Protein AF-A0A940TS36-F1 (afdb_monomer_lite)

Foldseek 3Di:
DDDDDDDDDDDDDDDDDDPQDPQRVVQVVLVVVVHGDGDADPPPRWHKDFDADDDPPDPDDDGWIWTFDDDPPDPDTDIWTEDPADPPDPVRVCVQDPPVFDWDFDADPDDDPDPCRGVGIYGDD

Structure (mmCIF, N/CA/C/O backbone):
data_AF-A0A940TS36-F1
#
_entry.id   AF-A0A940TS36-F1
#
loop_
_atom_site.group_PDB
_atom_site.id
_atom_site.type_symbol
_atom_site.label_atom_id
_atom_site.label_alt_id
_atom_site.label_comp_id
_atom_site.label_asym_id
_atom_site.label_entity_id
_atom_site.label_seq_id
_atom_site.pdbx_PDB_ins_code
_atom_site.Cartn_x
_atom_site.Cartn_y
_atom_site.Cartn_z
_atom_site.occupancy
_atom_site.B_iso_or_equiv
_atom_site.auth_seq_id
_atom_site.auth_comp_id
_atom_site.auth_asym_id
_atom_site.auth_atom_id
_atom_site.pdbx_PDB_model_num
ATOM 1 N N . MET A 1 1 ? 34.839 7.431 -32.831 1.00 42.38 1 MET A N 1
ATOM 2 C CA . MET A 1 1 ? 34.877 5.954 -32.788 1.00 42.38 1 MET A CA 1
ATOM 3 C C . MET A 1 1 ? 34.441 5.518 -31.399 1.00 42.38 1 MET A C 1
ATOM 5 O O . MET A 1 1 ? 35.120 5.856 -30.436 1.00 42.38 1 MET A O 1
ATOM 9 N N . ALA A 1 2 ? 33.269 4.895 -31.273 1.00 47.00 2 ALA A N 1
ATOM 10 C CA . ALA A 1 2 ? 32.796 4.369 -29.995 1.00 47.00 2 ALA A CA 1
ATOM 11 C C . ALA A 1 2 ? 33.602 3.104 -29.670 1.00 47.00 2 ALA A C 1
ATOM 13 O O . ALA A 1 2 ? 33.705 2.218 -30.511 1.00 47.00 2 ALA A O 1
ATOM 14 N N . LYS A 1 3 ? 34.231 3.049 -28.493 1.00 51.06 3 LYS A N 1
ATOM 15 C CA . LYS A 1 3 ? 34.934 1.845 -28.036 1.00 51.06 3 LYS A CA 1
ATOM 16 C C . LYS A 1 3 ? 33.902 0.730 -27.848 1.00 51.06 3 LYS A C 1
ATOM 18 O O . LYS A 1 3 ? 32.977 0.892 -27.057 1.00 51.06 3 LYS A O 1
ATOM 23 N N . GLU A 1 4 ? 34.055 -0.372 -28.576 1.00 60.34 4 GLU A N 1
ATOM 24 C CA . GLU A 1 4 ? 33.269 -1.585 -28.358 1.00 60.34 4 GLU A CA 1
ATOM 25 C C . GLU A 1 4 ? 33.771 -2.277 -27.089 1.00 60.34 4 GLU A C 1
ATOM 27 O O . GLU A 1 4 ? 34.924 -2.700 -27.002 1.00 60.34 4 GLU A O 1
ATOM 32 N N . TYR A 1 5 ? 32.914 -2.360 -26.074 1.00 73.00 5 TYR A N 1
ATOM 33 C CA . TYR A 1 5 ? 33.203 -3.081 -24.837 1.00 73.00 5 TYR A CA 1
ATOM 34 C C . TYR A 1 5 ? 32.472 -4.423 -24.840 1.00 73.00 5 TYR A C 1
ATOM 36 O O . TYR A 1 5 ? 31.319 -4.513 -25.259 1.00 73.00 5 TYR A O 1
ATOM 44 N N . ARG A 1 6 ? 33.123 -5.462 -24.308 1.00 68.19 6 ARG A N 1
ATOM 45 C CA . ARG A 1 6 ? 32.521 -6.782 -24.095 1.00 68.19 6 ARG A CA 1
ATOM 46 C C . ARG A 1 6 ? 31.723 -6.773 -22.792 1.00 68.19 6 ARG A C 1
ATOM 48 O O . ARG A 1 6 ? 32.303 -6.656 -21.716 1.00 68.19 6 ARG A O 1
ATOM 55 N N . THR A 1 7 ? 30.405 -6.911 -22.878 1.00 66.69 7 THR A N 1
ATOM 56 C CA . THR A 1 7 ? 29.530 -7.088 -21.713 1.00 66.69 7 THR A CA 1
ATOM 57 C C . THR A 1 7 ? 29.343 -8.573 -21.403 1.00 66.69 7 THR A C 1
ATOM 59 O O . THR A 1 7 ? 29.244 -9.409 -22.300 1.00 66.69 7 THR A O 1
ATOM 62 N N . ILE A 1 8 ? 29.324 -8.913 -20.113 1.00 75.38 8 ILE A N 1
ATOM 63 C CA . ILE A 1 8 ? 29.051 -10.264 -19.608 1.00 75.38 8 ILE A CA 1
ATOM 64 C C . ILE A 1 8 ? 27.887 -10.138 -18.630 1.00 75.38 8 ILE A C 1
ATOM 66 O O . ILE A 1 8 ? 27.885 -9.253 -17.773 1.00 75.38 8 ILE A O 1
ATOM 70 N N . ARG A 1 9 ? 26.881 -10.999 -18.779 1.00 57.41 9 ARG A N 1
ATOM 71 C CA . ARG A 1 9 ? 25.716 -11.039 -17.897 1.00 57.41 9 ARG A CA 1
ATOM 72 C C . ARG A 1 9 ? 26.039 -11.946 -16.715 1.00 57.41 9 ARG A C 1
ATOM 74 O O . ARG A 1 9 ? 26.378 -13.103 -16.927 1.00 57.41 9 ARG A O 1
ATOM 81 N N . ASN A 1 10 ? 25.941 -11.410 -15.505 1.00 69.50 10 ASN A N 1
ATOM 82 C CA . ASN A 1 10 ? 26.091 -12.163 -14.265 1.00 69.50 10 ASN A CA 1
ATOM 83 C C . ASN A 1 10 ? 24.957 -11.797 -13.311 1.00 69.50 10 ASN A C 1
ATOM 85 O O . ASN A 1 10 ? 24.586 -10.625 -13.215 1.00 69.50 10 ASN A O 1
ATOM 89 N N . ASP A 1 11 ? 24.463 -12.795 -12.585 1.00 72.31 11 ASP A N 1
ATOM 90 C CA . ASP A 1 11 ? 23.525 -12.599 -11.487 1.00 72.31 11 ASP A CA 1
ATOM 91 C C . ASP A 1 11 ? 24.319 -12.333 -10.207 1.00 72.31 11 ASP A C 1
ATOM 93 O O . ASP A 1 11 ? 25.151 -13.137 -9.783 1.00 72.31 11 ASP A O 1
ATOM 97 N N . VAL A 1 12 ? 24.096 -11.169 -9.600 1.00 70.44 12 VAL A N 1
ATOM 98 C CA . VAL A 1 12 ? 24.773 -10.770 -8.364 1.00 70.44 12 VAL A CA 1
ATOM 99 C C . VAL A 1 12 ? 23.816 -10.979 -7.196 1.00 70.44 12 VAL A C 1
ATOM 101 O O . VAL A 1 12 ? 22.833 -10.254 -7.052 1.00 70.44 12 VAL A O 1
ATOM 104 N N . ALA A 1 13 ? 24.127 -11.943 -6.330 1.00 64.38 13 ALA A N 1
ATOM 105 C CA . ALA A 1 13 ? 23.486 -12.082 -5.027 1.00 64.38 13 ALA A CA 1
ATOM 106 C C . ALA A 1 13 ? 24.271 -11.256 -3.996 1.00 64.38 13 ALA A C 1
ATOM 108 O O . ALA A 1 13 ? 25.330 -11.667 -3.527 1.00 64.38 13 ALA A O 1
ATOM 109 N N . LEU A 1 14 ? 23.776 -10.061 -3.674 1.00 65.00 14 LEU A N 1
ATOM 110 C CA . LEU A 1 14 ? 24.362 -9.207 -2.638 1.00 65.00 14 LEU A CA 1
ATOM 111 C C . LEU A 1 14 ? 23.893 -9.674 -1.250 1.00 65.00 14 LEU A C 1
ATOM 113 O O . LEU A 1 14 ? 22.690 -9.618 -0.987 1.00 65.00 14 LEU A O 1
ATOM 117 N N . PRO A 1 15 ? 24.795 -10.096 -0.344 1.00 59.44 15 PRO A N 1
ATOM 118 C CA . PRO A 1 15 ? 24.422 -10.392 1.031 1.00 59.44 15 PRO A CA 1
ATOM 119 C C . PRO A 1 15 ? 24.083 -9.087 1.761 1.00 59.44 15 PRO A C 1
ATOM 121 O O . PRO A 1 15 ? 24.880 -8.151 1.793 1.00 59.44 15 PRO A O 1
ATOM 124 N N . TYR A 1 16 ? 22.897 -9.020 2.359 1.00 53.69 16 TYR A N 1
ATOM 125 C CA . TYR A 1 16 ? 22.459 -7.891 3.179 1.00 53.69 16 TYR A CA 1
ATOM 126 C C . TYR A 1 16 ? 21.799 -8.391 4.468 1.00 53.69 16 TYR A C 1
ATOM 128 O O . TYR A 1 16 ? 21.250 -9.492 4.518 1.00 53.69 16 TYR A O 1
ATOM 136 N N . GLN A 1 17 ? 21.820 -7.563 5.514 1.00 47.34 17 GLN A N 1
ATOM 137 C CA . GLN A 1 17 ? 21.057 -7.800 6.741 1.00 47.34 17 GLN A CA 1
ATOM 138 C C . GLN A 1 17 ? 19.741 -7.020 6.722 1.00 47.34 17 GLN A C 1
ATOM 140 O O . GLN A 1 17 ? 19.705 -5.833 6.398 1.00 47.34 17 GLN A O 1
ATOM 145 N N . TRP A 1 18 ? 18.653 -7.688 7.106 1.00 54.16 18 TRP A N 1
ATOM 146 C CA . TRP A 1 18 ? 17.328 -7.086 7.236 1.00 54.16 18 TRP A CA 1
ATOM 147 C C . TRP A 1 18 ? 16.976 -6.797 8.691 1.00 54.16 18 TRP A C 1
ATOM 149 O O . TRP A 1 18 ? 16.980 -7.688 9.536 1.00 54.16 18 TRP A O 1
ATOM 159 N N . ALA A 1 19 ? 16.577 -5.555 8.967 1.00 49.75 19 ALA A N 1
ATOM 160 C CA . ALA A 1 19 ? 15.889 -5.200 10.202 1.00 49.75 19 ALA A CA 1
ATOM 161 C C . ALA A 1 19 ? 14.393 -5.519 10.051 1.00 49.75 19 ALA A C 1
ATOM 163 O O . ALA A 1 19 ? 13.602 -4.711 9.560 1.00 49.75 19 ALA A O 1
ATOM 164 N N . LEU A 1 20 ? 14.004 -6.729 10.446 1.00 59.47 20 LEU A N 1
ATOM 165 C CA . LEU A 1 20 ? 12.622 -7.188 10.358 1.00 59.47 20 LEU A CA 1
ATOM 166 C C . LEU A 1 20 ? 11.809 -6.646 11.540 1.00 59.47 20 LEU A C 1
ATOM 168 O O . LEU A 1 20 ? 11.984 -7.064 12.680 1.00 59.47 20 LEU A O 1
ATOM 172 N N . GLY A 1 21 ? 10.914 -5.693 11.273 1.00 60.44 21 GLY A N 1
ATOM 173 C CA . GLY A 1 21 ? 9.936 -5.231 12.263 1.00 60.44 21 GLY A CA 1
ATOM 174 C C . GLY A 1 21 ? 8.853 -6.282 12.545 1.00 60.44 21 GLY A C 1
ATOM 175 O O . GLY A 1 21 ? 8.656 -7.200 11.754 1.00 60.44 21 GLY A O 1
ATOM 176 N N . ARG A 1 22 ? 8.078 -6.100 13.626 1.00 63.97 22 ARG A N 1
ATOM 177 C CA . ARG A 1 22 ? 7.074 -7.069 14.135 1.00 63.97 22 ARG A CA 1
ATOM 178 C C . ARG A 1 22 ? 6.178 -7.721 13.072 1.00 63.97 22 ARG A C 1
ATOM 180 O O . ARG A 1 22 ? 5.873 -8.903 13.176 1.00 63.97 22 ARG A O 1
ATOM 187 N N . THR A 1 23 ? 5.732 -6.963 12.073 1.00 60.69 23 THR A N 1
ATOM 188 C CA . THR A 1 23 ? 4.880 -7.484 10.992 1.00 60.69 23 THR A CA 1
ATOM 189 C C . THR A 1 23 ? 5.641 -8.434 10.072 1.00 60.69 23 THR A C 1
ATOM 191 O O . THR A 1 23 ? 5.150 -9.515 9.766 1.00 60.69 23 THR A O 1
ATOM 194 N N . TRP A 1 24 ? 6.856 -8.057 9.675 1.00 55.19 24 TRP A N 1
ATOM 195 C CA . TRP A 1 24 ? 7.702 -8.867 8.806 1.00 55.19 24 TRP A CA 1
ATOM 196 C C . TRP A 1 24 ? 8.241 -10.103 9.523 1.00 55.19 24 TRP A C 1
ATOM 198 O O . TRP A 1 24 ? 8.249 -11.174 8.930 1.00 55.19 24 TRP A O 1
ATOM 208 N N . THR A 1 25 ? 8.598 -9.996 10.807 1.00 73.00 25 THR A N 1
ATOM 209 C CA . THR A 1 25 ? 8.971 -11.159 11.629 1.00 73.00 25 THR A CA 1
ATOM 210 C C . THR A 1 25 ? 7.868 -12.217 11.606 1.00 73.00 25 THR A C 1
ATOM 212 O O . THR A 1 25 ? 8.122 -13.361 11.252 1.00 73.00 25 THR A O 1
ATOM 215 N N . ARG A 1 26 ? 6.615 -11.814 11.865 1.00 64.31 26 ARG A N 1
ATOM 216 C CA . ARG A 1 26 ? 5.465 -12.731 11.853 1.00 64.31 26 ARG A CA 1
ATOM 217 C C . ARG A 1 26 ? 5.180 -13.313 10.473 1.00 64.31 26 ARG A C 1
ATOM 219 O O . ARG A 1 26 ? 4.810 -14.474 10.384 1.00 64.31 26 ARG A O 1
ATOM 226 N N . PHE A 1 27 ? 5.339 -12.526 9.412 1.00 63.16 27 PHE A N 1
ATOM 227 C CA . PHE A 1 27 ? 5.217 -13.023 8.043 1.00 63.16 27 PHE A CA 1
ATOM 228 C C . PHE A 1 27 ? 6.237 -14.138 7.762 1.00 63.16 27 PHE A C 1
ATOM 230 O O . PHE A 1 27 ? 5.842 -15.220 7.336 1.00 63.16 27 PHE A O 1
ATOM 237 N N . PHE A 1 28 ? 7.522 -13.907 8.060 1.00 70.06 28 PHE A N 1
ATO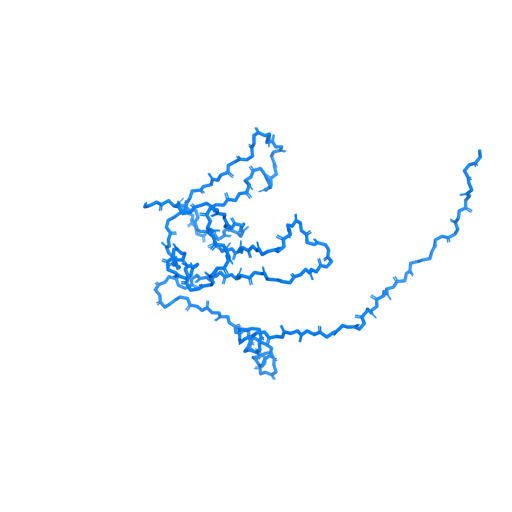M 238 C CA . PHE A 1 28 ? 8.587 -14.885 7.811 1.00 70.06 28 PHE A CA 1
ATOM 239 C C . PHE A 1 28 ? 8.496 -16.122 8.707 1.00 70.06 28 PHE A C 1
ATOM 241 O O . PHE A 1 28 ? 8.778 -17.222 8.240 1.00 70.06 28 PHE A O 1
ATOM 248 N N . ASP A 1 29 ? 8.062 -15.976 9.960 1.00 77.50 29 ASP A N 1
ATOM 249 C CA . ASP A 1 29 ? 7.786 -17.129 10.821 1.00 77.50 29 ASP A CA 1
ATOM 250 C C . ASP A 1 29 ? 6.623 -17.971 10.284 1.00 77.50 29 ASP A C 1
ATOM 252 O O . ASP A 1 29 ? 6.701 -19.194 10.300 1.00 77.50 29 ASP A O 1
ATOM 256 N N . GLY A 1 30 ? 5.597 -17.335 9.710 1.00 62.62 30 GLY A N 1
ATOM 257 C CA . GLY A 1 30 ? 4.519 -18.038 9.016 1.00 62.62 30 GLY A CA 1
ATOM 258 C C . GLY A 1 30 ? 5.011 -18.878 7.837 1.00 62.62 30 GLY A C 1
ATOM 259 O O . GLY A 1 30 ? 4.548 -20.002 7.665 1.00 62.62 30 GLY A O 1
ATOM 260 N N . LEU A 1 31 ? 5.980 -18.380 7.060 1.00 55.12 31 LEU A N 1
ATOM 261 C CA . LEU A 1 31 ? 6.515 -19.117 5.909 1.00 55.12 31 LEU A CA 1
ATOM 262 C C . LEU A 1 31 ? 7.191 -20.435 6.309 1.00 55.12 31 LEU A C 1
ATOM 264 O O . LEU A 1 31 ? 7.126 -21.391 5.543 1.00 55.12 31 LEU A O 1
ATOM 268 N N . LYS A 1 32 ? 7.784 -20.514 7.510 1.00 67.62 32 LYS A N 1
ATOM 269 C CA . LYS A 1 32 ? 8.342 -21.770 8.051 1.00 67.62 32 LYS A CA 1
ATOM 270 C C . LYS A 1 32 ? 7.270 -22.844 8.253 1.00 67.62 32 LYS A C 1
ATOM 272 O O . LYS A 1 32 ? 7.584 -24.026 8.249 1.00 67.62 32 LYS A O 1
ATOM 277 N N . GLU A 1 33 ? 6.023 -22.423 8.433 1.00 72.25 33 GLU A N 1
ATOM 278 C CA . GLU A 1 33 ? 4.845 -23.278 8.585 1.00 72.25 33 GLU A CA 1
ATOM 279 C C . GLU A 1 33 ? 3.989 -23.325 7.308 1.00 72.25 33 GLU A C 1
ATOM 281 O O . GLU A 1 33 ? 2.810 -23.669 7.383 1.00 72.25 33 GLU A O 1
ATOM 286 N N . GLU A 1 34 ? 4.539 -22.914 6.158 1.00 60.44 34 GLU A N 1
ATOM 287 C CA . GLU A 1 34 ? 3.829 -22.834 4.871 1.00 60.44 34 GLU A CA 1
ATOM 288 C C . GLU A 1 34 ? 2.594 -21.906 4.897 1.00 60.44 34 GLU A C 1
ATOM 290 O O . GLU A 1 34 ? 1.630 -22.075 4.149 1.00 60.44 34 GLU A O 1
ATOM 295 N N . LYS A 1 35 ? 2.613 -20.878 5.756 1.00 43.28 35 LYS A N 1
ATOM 296 C CA . LYS A 1 35 ? 1.519 -19.911 5.938 1.00 43.28 35 LYS A CA 1
ATOM 297 C C . LYS A 1 35 ? 1.949 -18.498 5.561 1.00 43.28 35 LYS A C 1
ATOM 299 O O . LYS A 1 35 ? 2.969 -17.987 6.010 1.00 43.28 35 LYS A O 1
ATOM 304 N N . ILE A 1 36 ? 1.100 -17.797 4.815 1.00 50.09 36 ILE A N 1
ATOM 305 C CA . ILE A 1 36 ? 1.307 -16.384 4.473 1.00 50.09 36 ILE A CA 1
ATOM 306 C C . ILE A 1 36 ? 0.527 -15.514 5.468 1.00 50.09 36 ILE A C 1
ATOM 308 O O . ILE A 1 36 ? -0.703 -15.455 5.426 1.00 50.09 36 ILE A O 1
ATOM 312 N N . LEU A 1 37 ? 1.231 -14.843 6.388 1.00 49.97 37 LEU A N 1
ATOM 313 C CA . LEU A 1 37 ? 0.620 -14.074 7.482 1.00 49.97 37 LEU A CA 1
ATOM 314 C C . LEU A 1 37 ? 0.660 -12.561 7.217 1.00 49.97 37 LEU A C 1
ATOM 316 O O . LEU A 1 37 ? 1.723 -11.982 7.025 1.00 49.97 37 LEU A O 1
ATOM 320 N N . GLY A 1 38 ? -0.500 -11.899 7.258 1.00 56.28 38 GLY A N 1
ATOM 321 C CA . GLY A 1 38 ? -0.639 -10.454 7.041 1.00 56.28 38 GLY A CA 1
ATOM 322 C C . GLY A 1 38 ? -1.526 -9.772 8.084 1.00 56.28 38 GLY A C 1
ATOM 323 O O . GLY A 1 38 ? -2.340 -10.409 8.756 1.00 56.28 38 GLY A O 1
ATOM 324 N N . THR A 1 39 ? -1.379 -8.455 8.237 1.00 54.25 39 THR A N 1
ATOM 325 C CA . THR A 1 39 ? -2.153 -7.676 9.218 1.00 54.25 39 THR A CA 1
ATOM 326 C C . THR A 1 39 ? -3.532 -7.345 8.667 1.00 54.25 39 THR A C 1
ATOM 328 O O . THR A 1 39 ? -3.671 -6.461 7.829 1.00 54.25 39 THR A O 1
ATOM 331 N N . LYS A 1 40 ? -4.558 -8.055 9.134 1.00 52.91 40 LYS A N 1
ATOM 332 C CA . LYS A 1 40 ? -5.929 -7.947 8.629 1.00 52.91 40 LYS A CA 1
ATOM 333 C C . LYS A 1 40 ? -6.795 -7.037 9.496 1.00 52.91 40 LYS A C 1
ATOM 335 O O . LYS A 1 40 ? -6.878 -7.233 10.705 1.00 52.91 40 LYS A O 1
ATOM 340 N N . CYS A 1 41 ? -7.509 -6.095 8.880 1.00 56.19 41 CYS A N 1
ATOM 341 C CA . CYS A 1 41 ? -8.594 -5.389 9.560 1.00 56.19 41 CYS A CA 1
ATOM 342 C C . CYS A 1 41 ? -9.767 -6.343 9.839 1.00 56.19 41 CYS A C 1
ATOM 344 O O . CYS A 1 41 ? -10.283 -6.981 8.916 1.00 56.19 41 CYS A O 1
ATOM 346 N N . SER A 1 42 ? -10.233 -6.394 11.090 1.00 51.12 42 SER A N 1
ATOM 347 C CA . SER A 1 42 ? -11.340 -7.254 11.536 1.00 51.12 42 SER A CA 1
ATOM 348 C C . SER A 1 42 ? -12.698 -6.918 10.906 1.00 51.12 42 SER A C 1
ATOM 350 O O . SER A 1 42 ? -13.593 -7.755 10.932 1.00 51.12 42 SER A O 1
ATOM 352 N N . ARG A 1 43 ? -12.851 -5.732 10.300 1.00 48.72 43 ARG A N 1
ATOM 353 C CA . ARG A 1 43 ? -14.134 -5.236 9.776 1.00 48.72 43 ARG A CA 1
ATOM 354 C C . ARG A 1 43 ? -14.285 -5.356 8.258 1.00 48.72 43 ARG A C 1
ATOM 356 O O . ARG A 1 43 ? -15.351 -5.725 7.789 1.00 48.72 43 ARG A O 1
ATOM 363 N N . CYS A 1 44 ? -13.234 -5.077 7.484 1.00 63.91 44 CYS A N 1
ATOM 364 C CA . CYS A 1 44 ? -13.308 -5.050 6.013 1.00 63.91 44 CYS A CA 1
ATOM 365 C C . CYS A 1 44 ? -12.316 -5.988 5.310 1.00 63.91 44 CYS A C 1
ATOM 367 O O . CYS A 1 44 ? -12.257 -6.000 4.084 1.00 63.91 44 CYS A O 1
ATOM 369 N N . LYS A 1 45 ? -11.531 -6.771 6.070 1.00 56.47 45 LYS A N 1
ATOM 370 C CA . LYS A 1 45 ? -10.536 -7.745 5.580 1.00 56.47 45 LYS A CA 1
ATOM 371 C C . LYS A 1 45 ? -9.371 -7.169 4.746 1.00 56.47 45 LYS A C 1
ATOM 373 O O . LYS A 1 45 ? -8.474 -7.934 4.408 1.00 56.47 45 LYS A O 1
ATOM 378 N N . LYS A 1 46 ? -9.346 -5.865 4.453 1.00 61.06 46 LYS A N 1
ATOM 379 C CA . LYS A 1 46 ? -8.302 -5.181 3.665 1.00 61.06 46 LYS A CA 1
ATOM 380 C C . LYS A 1 46 ? -7.082 -4.819 4.515 1.00 61.06 46 LYS A C 1
ATOM 382 O O . LYS A 1 46 ? -7.193 -4.670 5.736 1.00 61.06 46 LYS A O 1
ATOM 387 N N . VAL A 1 47 ? -5.927 -4.700 3.859 1.00 62.00 47 VAL A N 1
ATOM 388 C CA . VAL A 1 47 ? -4.607 -4.529 4.488 1.00 62.00 47 VAL A CA 1
ATOM 389 C C . VAL A 1 47 ? -3.807 -3.427 3.785 1.00 62.00 47 VAL A C 1
ATOM 391 O O . VAL A 1 47 ? -3.944 -3.226 2.577 1.00 62.00 47 VAL A O 1
ATOM 394 N N . TRP A 1 48 ? -2.976 -2.708 4.538 1.00 73.88 48 TRP A N 1
ATOM 395 C CA . TRP A 1 48 ? -2.017 -1.727 4.022 1.00 73.88 48 TRP A CA 1
ATOM 396 C C . TRP A 1 48 ? -0.654 -1.949 4.680 1.00 73.88 48 TRP A C 1
ATOM 398 O O . TRP A 1 48 ? -0.566 -2.552 5.752 1.00 73.88 48 TRP A O 1
ATOM 408 N N . THR A 1 49 ? 0.417 -1.513 4.018 1.00 74.44 49 THR A N 1
ATOM 409 C CA . THR A 1 49 ? 1.793 -1.684 4.503 1.00 74.44 49 THR A CA 1
ATOM 410 C C . THR A 1 49 ? 2.554 -0.367 4.414 1.00 74.44 49 THR A C 1
ATOM 412 O O . THR A 1 49 ? 2.571 0.281 3.369 1.00 74.44 49 THR A O 1
ATOM 415 N N . LEU A 1 50 ? 3.198 0.018 5.518 1.00 76.81 50 LEU A N 1
ATOM 416 C CA . LEU A 1 50 ? 4.139 1.136 5.563 1.00 76.81 50 LEU A CA 1
ATOM 417 C C . LEU A 1 50 ? 5.533 0.641 5.184 1.00 76.81 50 LEU A C 1
ATOM 419 O O . LEU A 1 50 ? 6.102 -0.210 5.873 1.00 76.81 50 LEU A O 1
ATOM 423 N N . VAL A 1 51 ? 6.098 1.204 4.122 1.00 74.19 51 VAL A N 1
ATOM 424 C CA . VAL A 1 51 ? 7.458 0.903 3.675 1.00 74.19 51 VAL A CA 1
ATOM 425 C C . VAL A 1 51 ? 8.393 1.981 4.209 1.00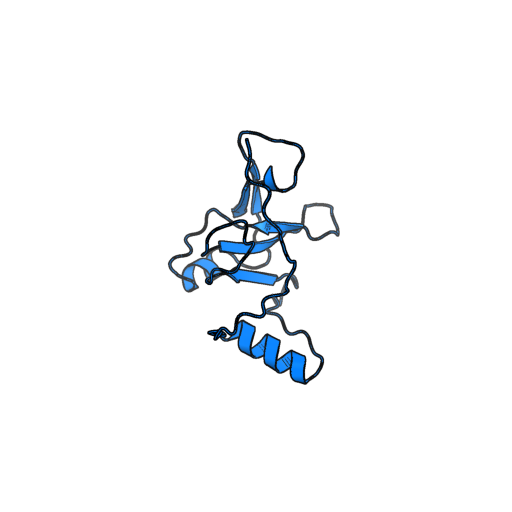 74.19 51 VAL A C 1
ATOM 427 O O . VAL A 1 51 ? 8.213 3.162 3.923 1.00 74.19 51 VAL A O 1
ATOM 430 N N . LYS A 1 52 ? 9.380 1.570 5.013 1.00 71.75 52 LYS A N 1
ATOM 431 C CA . LYS A 1 52 ? 10.366 2.469 5.644 1.00 71.75 52 LYS A CA 1
ATOM 432 C C . LYS A 1 52 ? 11.799 2.297 5.140 1.00 71.75 52 LYS A C 1
ATOM 434 O O . LYS A 1 52 ? 12.646 3.112 5.476 1.00 71.75 52 LYS A O 1
ATOM 439 N N . ALA A 1 53 ? 12.074 1.244 4.378 1.00 70.38 53 ALA A N 1
ATOM 440 C CA . ALA A 1 53 ? 13.412 0.914 3.901 1.00 70.38 53 ALA A CA 1
ATOM 441 C C . ALA A 1 53 ? 13.472 0.992 2.374 1.00 70.38 53 ALA A C 1
ATOM 443 O O . ALA A 1 53 ? 12.505 0.643 1.690 1.00 70.38 53 ALA A O 1
ATOM 444 N N . ARG A 1 54 ? 14.614 1.460 1.860 1.00 66.38 54 ARG A N 1
ATOM 445 C CA . ARG A 1 54 ? 14.895 1.526 0.425 1.00 66.38 54 ARG A CA 1
ATOM 446 C C . ARG A 1 54 ? 15.293 0.143 -0.083 1.00 66.38 54 ARG A C 1
ATOM 448 O O . ARG A 1 54 ? 16.056 -0.555 0.581 1.00 66.38 54 ARG A O 1
ATOM 455 N N . TYR A 1 55 ? 14.826 -0.222 -1.272 1.00 68.00 55 TYR A N 1
ATOM 456 C CA . TYR A 1 55 ? 15.306 -1.397 -2.000 1.00 68.00 55 TYR A CA 1
ATOM 457 C C . TYR A 1 55 ? 15.468 -1.089 -3.494 1.00 68.00 55 TYR A C 1
ATOM 459 O O . TYR A 1 55 ? 14.981 -0.076 -4.000 1.00 68.00 55 TYR A O 1
ATOM 467 N N . TYR A 1 56 ? 16.217 -1.935 -4.198 1.00 61.00 56 TYR A N 1
ATOM 468 C CA . TYR A 1 56 ? 16.518 -1.737 -5.615 1.00 61.00 56 TYR A CA 1
ATOM 469 C C . TYR A 1 56 ? 15.252 -1.840 -6.486 1.00 61.00 56 TYR A C 1
ATOM 471 O O . TYR A 1 56 ? 14.443 -2.744 -6.297 1.00 61.00 56 TYR A O 1
ATOM 479 N N . GLY A 1 57 ? 15.085 -0.920 -7.444 1.00 69.12 57 GLY A N 1
ATOM 480 C CA . GLY A 1 57 ? 13.937 -0.898 -8.367 1.00 69.12 57 GLY A CA 1
ATOM 481 C C . GLY A 1 57 ? 12.666 -0.230 -7.826 1.00 69.12 57 GLY A C 1
ATOM 482 O O . GLY A 1 57 ? 11.616 -0.285 -8.461 1.00 69.12 57 GLY A O 1
ATOM 483 N N . GLN A 1 58 ? 12.735 0.410 -6.659 1.00 71.00 58 GLN A N 1
ATOM 484 C CA . GLN A 1 58 ? 11.608 1.122 -6.062 1.00 71.00 58 GLN A CA 1
ATOM 485 C C . GLN A 1 58 ? 11.311 2.431 -6.817 1.00 71.00 58 GLN A C 1
ATOM 487 O O . GLN A 1 58 ? 12.200 3.252 -7.021 1.00 71.00 58 GLN A O 1
ATOM 492 N N . VAL A 1 59 ? 10.049 2.645 -7.207 1.00 77.00 59 VAL A N 1
ATOM 493 C CA . VAL A 1 59 ? 9.620 3.841 -7.968 1.00 77.00 59 VAL A CA 1
ATOM 494 C C . VAL A 1 59 ? 9.394 5.088 -7.101 1.00 77.00 59 VAL A C 1
ATOM 496 O O . VAL A 1 59 ? 9.249 6.187 -7.631 1.00 77.00 59 VAL A O 1
ATOM 499 N N . LYS A 1 60 ? 9.327 4.932 -5.772 1.00 77.25 60 LYS A N 1
ATOM 500 C CA . LYS A 1 60 ? 9.083 6.017 -4.812 1.00 77.25 60 LYS A CA 1
ATOM 501 C C . LYS A 1 60 ? 10.013 5.888 -3.611 1.00 77.25 60 LYS A C 1
ATOM 503 O O . LYS A 1 60 ? 10.216 4.791 -3.104 1.00 77.25 60 LYS A O 1
ATOM 508 N N . GLU A 1 61 ? 10.532 7.013 -3.135 1.00 80.00 61 GLU A N 1
ATOM 509 C CA . GLU A 1 61 ? 11.398 7.043 -1.956 1.00 80.00 61 GLU A CA 1
ATOM 510 C C . GLU A 1 61 ? 10.605 6.805 -0.657 1.00 80.00 61 GLU A C 1
ATOM 512 O O . GLU A 1 61 ? 9.539 7.407 -0.480 1.00 80.00 61 GLU A O 1
ATOM 517 N N . PRO A 1 62 ? 11.091 5.943 0.260 1.00 82.75 62 PRO A N 1
ATOM 518 C CA . PRO A 1 62 ? 10.534 5.804 1.604 1.00 82.75 62 PRO A CA 1
ATOM 519 C C . PRO A 1 62 ? 10.657 7.097 2.438 1.00 82.75 62 PRO A C 1
ATOM 521 O O . PRO A 1 62 ? 11.614 7.849 2.254 1.00 82.75 62 PRO A O 1
ATOM 524 N N . PRO A 1 63 ? 9.766 7.318 3.425 1.00 85.38 63 PRO A N 1
ATOM 525 C CA . PRO A 1 63 ? 8.635 6.465 3.778 1.00 85.38 63 PRO A CA 1
ATOM 526 C C . PRO A 1 63 ? 7.427 6.683 2.856 1.00 85.38 63 PRO A C 1
ATOM 528 O O . PRO A 1 63 ? 7.127 7.801 2.450 1.00 85.38 63 PRO A O 1
ATOM 531 N N . TYR A 1 64 ? 6.689 5.611 2.567 1.00 87.38 64 TYR A N 1
ATOM 532 C CA . TYR A 1 64 ? 5.390 5.697 1.895 1.00 87.38 64 TYR A CA 1
ATOM 533 C C . TYR A 1 64 ? 4.473 4.544 2.301 1.00 87.38 64 TYR A C 1
ATOM 535 O O . TYR A 1 64 ? 4.920 3.501 2.787 1.00 87.38 64 TYR A O 1
ATOM 543 N N . ILE A 1 65 ? 3.174 4.725 2.074 1.00 89.00 65 ILE A N 1
ATOM 544 C CA . ILE A 1 65 ? 2.157 3.704 2.317 1.00 89.00 65 ILE A CA 1
ATOM 545 C C . ILE A 1 65 ? 1.688 3.139 0.980 1.00 89.00 65 ILE A C 1
ATOM 547 O O . ILE A 1 65 ? 1.398 3.891 0.049 1.00 89.00 65 ILE A O 1
ATOM 551 N N . ILE A 1 66 ? 1.578 1.813 0.907 1.00 88.19 66 ILE A N 1
ATOM 552 C CA . ILE A 1 66 ? 0.860 1.116 -0.160 1.00 88.19 66 ILE A CA 1
ATOM 553 C C . ILE A 1 66 ? -0.380 0.438 0.425 1.00 88.19 66 ILE A C 1
ATOM 555 O O . ILE A 1 66 ? -0.325 -0.170 1.501 1.00 88.19 66 ILE A O 1
ATOM 559 N N . ALA A 1 67 ? -1.505 0.551 -0.274 1.00 88.19 67 ALA A N 1
ATOM 560 C CA . ALA A 1 67 ? -2.775 -0.014 0.156 1.00 88.19 67 ALA A CA 1
ATOM 561 C C . ALA A 1 67 ? -3.509 -0.686 -1.006 1.00 88.19 67 ALA A C 1
ATOM 563 O O . ALA A 1 67 ? -3.272 -0.388 -2.174 1.00 88.19 67 ALA A O 1
ATOM 564 N N . THR A 1 68 ? -4.423 -1.590 -0.658 1.00 89.19 68 THR A N 1
ATOM 565 C CA . THR A 1 68 ? -5.428 -2.095 -1.601 1.00 89.19 68 THR A CA 1
ATOM 566 C C . THR A 1 68 ? -6.652 -1.182 -1.532 1.00 89.19 68 THR A C 1
ATOM 568 O O . THR A 1 68 ? -7.377 -1.194 -0.533 1.00 89.19 68 THR A O 1
ATOM 571 N N . ILE A 1 69 ? -6.867 -0.378 -2.569 1.00 85.00 69 ILE A N 1
ATOM 572 C CA . ILE A 1 69 ? -8.014 0.519 -2.734 1.00 85.00 69 ILE A CA 1
ATOM 573 C C . ILE A 1 69 ? -9.172 -0.289 -3.322 1.00 85.00 69 ILE A C 1
ATOM 575 O O . ILE A 1 69 ? -8.989 -1.022 -4.285 1.00 85.00 69 ILE A O 1
ATOM 579 N N . GLN A 1 70 ? -10.377 -0.150 -2.779 1.00 85.06 70 GLN A N 1
ATOM 580 C CA . GLN A 1 70 ? -11.576 -0.637 -3.462 1.00 85.06 70 GLN A CA 1
ATOM 581 C C . GLN A 1 70 ? -12.214 0.523 -4.193 1.00 85.06 70 GLN A C 1
ATOM 583 O O . GLN A 1 70 ? -12.572 1.507 -3.546 1.00 85.06 70 GLN A O 1
ATOM 588 N N . LEU A 1 71 ? -12.353 0.397 -5.506 1.00 77.69 71 LEU A N 1
ATOM 589 C CA . LEU A 1 71 ? -13.115 1.357 -6.287 1.00 77.69 71 LEU A CA 1
ATOM 590 C C . LEU A 1 71 ? -14.609 1.093 -6.078 1.00 77.69 71 LEU A C 1
ATOM 592 O O . LEU A 1 71 ? -15.040 -0.050 -5.907 1.00 77.69 71 LEU A O 1
ATOM 596 N N . ASP A 1 72 ? -15.404 2.155 -6.038 1.00 77.69 72 ASP A N 1
ATOM 597 C CA . ASP A 1 72 ? -16.841 2.011 -5.832 1.00 77.69 72 ASP A CA 1
ATOM 598 C C . ASP A 1 72 ? -17.487 1.274 -7.003 1.00 77.69 72 ASP A C 1
ATOM 600 O O . ASP A 1 72 ? -17.175 1.529 -8.164 1.00 77.69 72 ASP A O 1
ATOM 604 N N . GLY A 1 73 ? -18.391 0.347 -6.685 1.00 73.44 73 GLY A N 1
ATOM 605 C CA . GLY A 1 73 ? -19.078 -0.466 -7.687 1.00 73.44 73 GLY A CA 1
ATOM 606 C C . GLY A 1 73 ? -18.225 -1.574 -8.312 1.00 73.44 73 GLY A C 1
ATOM 607 O O . GLY A 1 73 ? -18.724 -2.270 -9.191 1.00 73.44 73 GLY A O 1
ATOM 608 N N . THR A 1 74 ? -16.980 -1.775 -7.865 1.00 60.81 74 THR A N 1
ATOM 609 C CA . THR A 1 74 ? -16.124 -2.876 -8.329 1.00 60.81 74 THR A CA 1
ATOM 610 C C . THR A 1 74 ? -15.940 -3.935 -7.247 1.00 60.81 74 THR A C 1
ATOM 612 O O . THR A 1 74 ? -16.030 -3.657 -6.051 1.00 60.81 74 THR A O 1
ATOM 615 N N . ASP A 1 75 ? -15.625 -5.155 -7.665 1.00 68.19 75 ASP A N 1
ATOM 616 C CA . ASP A 1 75 ? -15.125 -6.249 -6.827 1.00 68.19 75 ASP A CA 1
ATOM 617 C C . ASP A 1 75 ? -13.584 -6.329 -6.826 1.00 68.19 75 ASP A C 1
ATOM 619 O O . ASP A 1 75 ? -12.986 -6.898 -5.912 1.00 68.19 75 ASP A O 1
ATOM 623 N N . CYS A 1 76 ? -12.923 -5.679 -7.786 1.00 55.97 76 CYS A N 1
ATOM 624 C CA . CYS A 1 76 ? -11.469 -5.658 -7.921 1.00 55.97 76 CYS A CA 1
ATOM 625 C C . CYS A 1 76 ? -10.769 -4.696 -6.942 1.00 55.97 76 CYS A C 1
ATOM 627 O O . CYS A 1 76 ? -11.152 -3.530 -6.798 1.00 55.97 76 CYS A O 1
ATOM 629 N N . GLY A 1 77 ? -9.700 -5.185 -6.304 1.00 75.56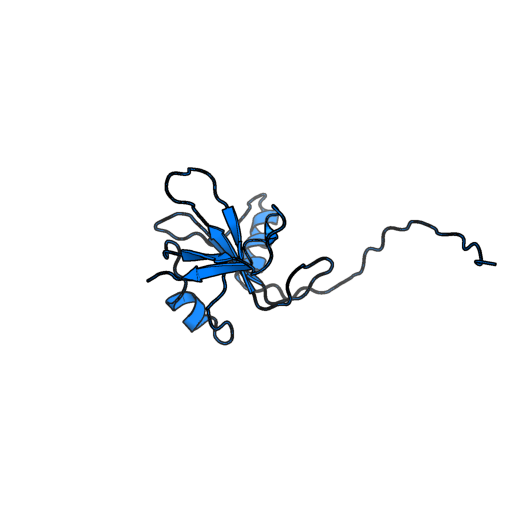 77 GLY A N 1
ATOM 630 C CA . GLY A 1 77 ? -8.794 -4.390 -5.478 1.00 75.56 77 GLY A CA 1
ATOM 631 C C . GLY A 1 77 ? -7.697 -3.728 -6.313 1.00 75.56 77 GLY A C 1
ATOM 632 O O . GLY A 1 77 ? -6.979 -4.390 -7.055 1.00 75.56 77 GLY A O 1
ATOM 633 N N . PHE A 1 78 ? -7.537 -2.420 -6.153 1.00 77.81 78 PHE A N 1
ATOM 634 C CA . PHE A 1 78 ? -6.571 -1.600 -6.870 1.00 77.81 78 PHE A CA 1
ATOM 635 C C . PHE A 1 78 ? -5.394 -1.241 -5.956 1.00 77.81 78 PHE A C 1
ATOM 637 O O . PHE A 1 78 ? -5.540 -0.481 -4.999 1.00 77.81 78 PHE A O 1
ATOM 644 N N . HIS A 1 79 ? -4.216 -1.804 -6.214 1.00 86.31 79 HIS A N 1
ATOM 645 C CA . HIS A 1 79 ? -3.027 -1.534 -5.404 1.00 86.31 79 HIS A CA 1
ATOM 646 C C . HIS A 1 79 ? -2.389 -0.202 -5.787 1.00 86.31 79 HIS A C 1
ATOM 648 O O . HIS A 1 79 ? -1.928 -0.050 -6.914 1.00 86.31 79 HIS A O 1
ATOM 654 N N . HIS A 1 80 ? -2.321 0.745 -4.845 1.00 88.31 80 HIS A N 1
ATOM 655 C CA . HIS A 1 80 ? -1.689 2.042 -5.104 1.00 88.31 80 HIS A CA 1
ATOM 656 C C . HIS A 1 80 ? -1.152 2.737 -3.852 1.00 88.31 80 HIS A C 1
ATOM 658 O O . HIS A 1 80 ? -1.372 2.295 -2.718 1.00 88.31 80 HIS A O 1
ATOM 664 N N . PHE A 1 81 ? -0.431 3.840 -4.066 1.00 92.44 81 PHE A N 1
ATOM 665 C CA . PHE A 1 81 ? 0.108 4.675 -2.996 1.00 92.44 81 PHE A CA 1
ATOM 666 C C . PHE A 1 81 ? -0.984 5.455 -2.267 1.00 92.44 81 PHE A C 1
ATOM 668 O O . PHE A 1 81 ? -1.885 6.010 -2.899 1.00 92.44 81 PHE A O 1
ATOM 675 N N . ILE A 1 82 ? -0.835 5.573 -0.948 1.00 92.69 82 ILE A N 1
ATOM 676 C CA . ILE A 1 82 ? -1.583 6.535 -0.138 1.00 92.69 82 ILE A CA 1
ATOM 677 C C . ILE A 1 82 ? -0.692 7.751 0.137 1.00 92.69 82 ILE A C 1
ATOM 679 O O . ILE A 1 82 ? 0.459 7.600 0.555 1.00 92.69 82 ILE A O 1
ATOM 683 N N . GLY A 1 83 ? -1.226 8.945 -0.116 1.00 91.06 83 GLY A N 1
ATOM 684 C CA . GLY A 1 83 ? -0.603 10.235 0.178 1.00 91.06 83 GLY A CA 1
ATOM 685 C C . GLY A 1 83 ? -1.450 11.077 1.132 1.00 91.06 83 GLY A C 1
ATOM 686 O O . GLY A 1 83 ? -2.449 10.602 1.667 1.00 91.06 83 GLY A O 1
ATOM 687 N N . GLY A 1 84 ? -1.033 12.327 1.346 1.00 88.50 84 GLY A N 1
ATOM 688 C CA . GLY A 1 84 ? -1.775 13.290 2.170 1.00 88.50 84 GLY A CA 1
ATOM 689 C C . GLY A 1 84 ? -1.766 13.002 3.675 1.00 88.50 84 GLY A C 1
ATOM 690 O O . GLY A 1 84 ? -2.573 13.571 4.398 1.00 88.50 84 GLY A O 1
ATOM 691 N N . ILE A 1 85 ? -0.877 12.121 4.145 1.00 88.38 85 ILE A N 1
ATOM 692 C CA . ILE A 1 85 ? -0.745 11.730 5.556 1.00 88.38 85 ILE A CA 1
ATOM 693 C C . ILE A 1 85 ? 0.679 12.019 6.012 1.00 88.38 85 ILE A C 1
ATOM 695 O O . ILE A 1 85 ? 1.63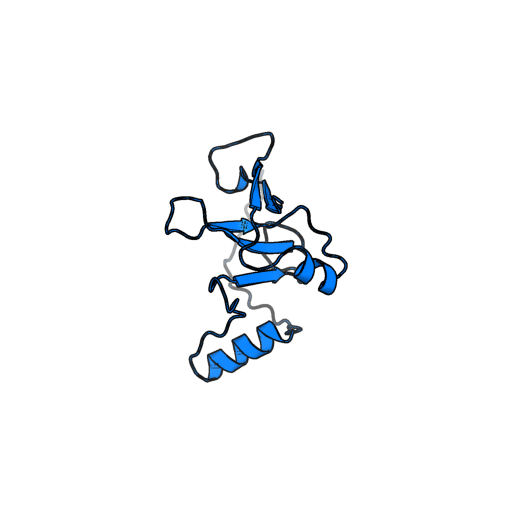8 11.688 5.309 1.00 88.38 85 ILE A O 1
ATOM 699 N N . ASP A 1 86 ? 0.819 12.581 7.211 1.00 87.69 86 ASP A N 1
ATOM 700 C CA . ASP A 1 86 ? 2.119 12.732 7.856 1.00 87.69 86 ASP A CA 1
ATOM 701 C C . ASP A 1 86 ? 2.655 11.366 8.319 1.00 87.69 86 ASP A C 1
ATOM 703 O O . ASP A 1 86 ? 2.096 10.700 9.191 1.00 87.69 86 ASP A O 1
ATOM 707 N N . LEU A 1 87 ? 3.772 10.945 7.724 1.00 87.00 87 LEU A N 1
ATOM 708 C CA . LEU A 1 87 ? 4.413 9.656 7.992 1.00 87.00 87 LEU A CA 1
ATOM 709 C C . LEU A 1 87 ? 5.482 9.719 9.095 1.00 87.00 87 LEU A C 1
ATOM 711 O O . LEU A 1 87 ? 6.126 8.700 9.371 1.00 87.00 87 LEU A O 1
ATOM 715 N N . SER A 1 88 ? 5.685 10.884 9.720 1.00 84.50 88 SER A N 1
ATOM 716 C CA . SER A 1 88 ? 6.671 11.076 10.788 1.00 84.50 88 SER A CA 1
ATOM 717 C C . SER A 1 88 ? 6.332 10.277 12.055 1.00 84.50 88 SER A C 1
ATOM 719 O O . SER A 1 88 ? 7.232 9.749 12.711 1.00 84.50 88 SER A O 1
ATOM 721 N N . ASP A 1 89 ? 5.040 10.092 12.352 1.00 81.94 89 ASP A N 1
ATOM 722 C CA . ASP A 1 89 ? 4.547 9.362 13.521 1.00 81.94 89 ASP A CA 1
ATOM 723 C C . ASP A 1 89 ? 3.562 8.247 13.133 1.00 81.94 89 ASP A C 1
ATOM 725 O O . ASP A 1 89 ? 2.401 8.479 12.796 1.00 81.94 89 ASP A O 1
ATOM 729 N N . ILE A 1 90 ? 4.002 6.991 13.277 1.00 73.25 90 ILE A N 1
ATOM 730 C CA . ILE A 1 90 ? 3.182 5.799 12.991 1.00 73.25 90 ILE A CA 1
ATOM 731 C C . ILE A 1 90 ? 1.870 5.788 13.793 1.00 73.25 90 ILE A C 1
ATOM 733 O O . ILE A 1 90 ? 0.864 5.255 13.319 1.00 73.25 90 ILE A O 1
ATOM 737 N N . LYS A 1 91 ? 1.859 6.315 15.025 1.00 74.81 91 LYS A N 1
ATOM 738 C CA . LYS A 1 91 ? 0.642 6.316 15.844 1.00 74.81 91 LYS A CA 1
ATOM 739 C C . LYS A 1 91 ? -0.428 7.205 15.217 1.00 74.81 91 LYS A C 1
ATOM 741 O O . LYS A 1 91 ? -1.580 6.779 15.175 1.00 74.81 91 LYS A O 1
ATOM 746 N N . LYS A 1 92 ? -0.042 8.365 14.677 1.00 80.56 92 LYS A N 1
ATOM 747 C CA . LYS A 1 92 ? -0.942 9.270 13.949 1.00 80.56 92 LYS A CA 1
ATOM 748 C C . LYS A 1 92 ? -1.402 8.670 12.625 1.00 80.56 92 LYS A C 1
ATOM 750 O O . LYS A 1 92 ? -2.599 8.662 12.359 1.00 80.56 92 LYS A O 1
ATOM 755 N N . VAL A 1 93 ? -0.500 8.019 11.883 1.00 82.62 93 VAL A N 1
ATOM 756 C CA . VAL A 1 93 ? -0.857 7.290 10.650 1.00 82.62 93 VAL A CA 1
ATOM 757 C C . VAL A 1 93 ? -1.982 6.279 10.899 1.00 82.62 93 VAL A C 1
ATOM 759 O O . VAL A 1 93 ? -2.949 6.235 10.149 1.00 82.62 93 VAL A O 1
ATOM 762 N N . ASN A 1 94 ? -1.902 5.487 11.973 1.00 73.75 94 ASN A N 1
ATOM 763 C CA . ASN A 1 94 ? -2.947 4.507 12.305 1.00 73.75 94 ASN A CA 1
ATOM 764 C C . ASN A 1 94 ? -4.288 5.148 12.721 1.00 73.75 94 ASN A C 1
ATOM 766 O O . ASN A 1 94 ? -5.326 4.482 12.674 1.00 73.75 94 ASN A O 1
ATOM 770 N N . GLN A 1 95 ? -4.275 6.401 13.181 1.00 79.38 95 GLN A N 1
ATOM 771 C CA . GLN A 1 95 ? -5.484 7.141 13.540 1.00 79.38 95 GLN A CA 1
ATOM 772 C C . GLN A 1 95 ? -6.153 7.750 12.303 1.00 79.38 95 GLN A C 1
ATOM 774 O O . GLN A 1 95 ? -7.372 7.624 12.177 1.00 79.38 95 GLN A O 1
ATOM 779 N N . GLU A 1 96 ? -5.366 8.342 11.401 1.00 79.38 96 GLU A N 1
ATOM 780 C CA . GLU A 1 96 ? -5.830 8.990 10.165 1.00 79.38 96 GLU A CA 1
ATOM 781 C C . GLU A 1 96 ? -6.196 7.979 9.068 1.00 79.38 96 GLU A C 1
ATOM 783 O O . GLU A 1 96 ? -7.197 8.148 8.375 1.00 79.38 96 GLU A O 1
ATOM 788 N N . LEU A 1 97 ? -5.444 6.880 8.946 1.00 83.81 97 LEU A N 1
ATOM 789 C CA . LEU A 1 97 ? -5.648 5.853 7.924 1.00 83.81 97 LEU A CA 1
ATOM 790 C C . LEU A 1 97 ? -6.081 4.525 8.535 1.00 83.81 97 LEU A C 1
ATOM 792 O O . LEU A 1 97 ? -5.313 3.573 8.708 1.00 83.81 97 LEU A O 1
ATOM 796 N N . LYS A 1 98 ? -7.376 4.444 8.824 1.00 82.06 98 LYS A N 1
ATOM 797 C CA . LYS A 1 98 ? -8.016 3.196 9.237 1.00 82.06 98 LYS A CA 1
ATOM 798 C C . LYS A 1 98 ? -8.436 2.397 8.013 1.00 82.06 98 LYS A C 1
ATOM 800 O O . LYS A 1 98 ? -8.866 2.937 6.999 1.00 82.06 98 LYS A O 1
ATOM 805 N N . ALA A 1 99 ? -8.350 1.078 8.108 1.00 81.56 99 ALA A N 1
ATOM 806 C CA . ALA A 1 99 ? -8.876 0.222 7.057 1.00 81.56 99 ALA A CA 1
ATOM 807 C C . ALA A 1 99 ? -10.386 0.466 6.874 1.00 81.56 99 ALA A C 1
ATOM 809 O O . ALA A 1 99 ? -11.145 0.474 7.843 1.00 81.56 99 ALA A O 1
ATOM 810 N N . GLY A 1 100 ? -10.802 0.664 5.622 1.00 83.50 100 GLY A N 1
ATOM 811 C CA . GLY A 1 100 ? -12.153 1.114 5.280 1.00 83.50 100 GLY A CA 1
ATOM 812 C C . GLY A 1 100 ? -12.325 2.635 5.212 1.00 83.50 100 GLY A C 1
ATOM 813 O O . GLY A 1 100 ? -13.422 3.073 4.883 1.00 83.50 100 GLY A O 1
ATOM 814 N N . ALA A 1 101 ? -11.280 3.428 5.480 1.00 87.12 101 ALA A N 1
ATOM 815 C CA . ALA A 1 101 ? -11.298 4.863 5.211 1.00 87.12 101 ALA A CA 1
ATOM 816 C C . ALA A 1 101 ? -11.637 5.130 3.739 1.00 87.12 101 ALA A C 1
ATOM 818 O O . ALA A 1 101 ? -11.175 4.420 2.838 1.00 87.12 101 ALA A O 1
ATOM 819 N N . ARG A 1 102 ? -12.460 6.154 3.513 1.00 87.50 102 ARG A N 1
ATOM 820 C CA . ARG A 1 102 ? -12.754 6.655 2.177 1.00 87.50 102 ARG A CA 1
ATOM 821 C C . ARG A 1 102 ? -11.531 7.402 1.670 1.00 87.50 102 ARG A C 1
ATOM 823 O O . ARG A 1 102 ? -10.832 8.074 2.424 1.00 87.50 102 ARG A O 1
ATOM 830 N N . VAL A 1 103 ? -11.253 7.240 0.388 1.00 91.56 103 VAL A N 1
ATOM 831 C CA . VAL A 1 103 ? -10.115 7.875 -0.265 1.00 91.56 103 VAL A CA 1
ATOM 832 C C . VAL A 1 103 ? -10.529 8.374 -1.637 1.00 91.56 103 VAL A C 1
ATOM 834 O O . VAL A 1 103 ? -11.444 7.828 -2.254 1.00 91.56 103 VAL A O 1
ATOM 837 N N . LYS A 1 104 ? -9.842 9.404 -2.120 1.00 90.88 104 LYS A N 1
ATOM 838 C CA . LYS A 1 104 ? -10.021 9.974 -3.456 1.00 90.88 104 LYS A CA 1
ATOM 839 C C . LYS A 1 104 ? -8.716 9.895 -4.235 1.00 90.88 104 LYS A C 1
ATOM 841 O O . LYS A 1 104 ? -7.642 10.060 -3.660 1.00 90.88 104 LYS A O 1
ATOM 846 N N . ALA A 1 105 ? -8.813 9.644 -5.536 1.00 88.88 105 ALA A N 1
ATOM 847 C CA . ALA A 1 105 ? -7.654 9.664 -6.419 1.00 88.88 105 ALA A CA 1
ATOM 848 C C . ALA A 1 105 ? -7.142 11.101 -6.587 1.00 88.88 105 ALA A C 1
ATOM 850 O O . ALA A 1 105 ? -7.919 12.019 -6.860 1.00 88.88 105 ALA A O 1
ATOM 851 N N . VAL A 1 106 ? -5.831 11.275 -6.463 1.00 92.44 106 VAL A N 1
ATOM 852 C CA . VAL A 1 106 ? -5.117 12.498 -6.827 1.00 92.44 106 VAL A CA 1
ATOM 853 C C . VAL A 1 106 ? -4.396 12.230 -8.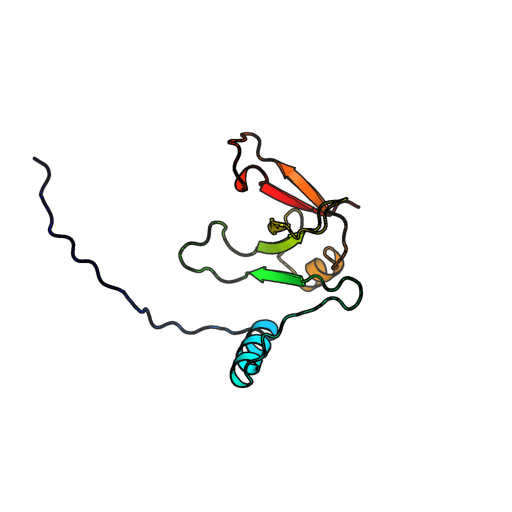134 1.00 92.44 106 VAL A C 1
ATOM 855 O O . VAL A 1 106 ? -3.567 11.326 -8.226 1.00 92.44 106 VAL A O 1
ATOM 858 N N . TRP A 1 107 ? -4.728 13.006 -9.157 1.00 86.69 107 TRP A N 1
ATOM 859 C CA . TRP A 1 107 ? -4.194 12.833 -10.503 1.00 86.69 107 TRP A CA 1
ATOM 860 C C . TRP A 1 107 ? -2.961 13.706 -10.715 1.00 86.69 107 TRP A C 1
ATOM 862 O O . TRP A 1 107 ? -2.898 14.834 -10.222 1.00 86.69 107 TRP A O 1
ATOM 872 N N . ARG A 1 108 ? -1.986 13.201 -11.474 1.00 83.44 108 ARG A N 1
ATOM 873 C CA . ARG A 1 108 ? -0.874 14.016 -11.963 1.00 83.44 108 ARG A CA 1
ATOM 874 C C . ARG A 1 108 ? -1.387 15.066 -12.964 1.00 83.44 108 ARG A C 1
ATOM 876 O O . ARG A 1 108 ? -2.389 14.818 -13.642 1.00 83.44 108 ARG A O 1
ATOM 883 N N . PRO A 1 109 ? -0.712 16.226 -13.081 1.00 84.12 109 PRO A N 1
ATOM 884 C CA . PRO A 1 109 ? -1.091 17.254 -14.052 1.00 84.12 109 PRO A CA 1
ATOM 885 C C . PRO A 1 109 ? -1.051 16.752 -15.502 1.00 84.12 109 PRO A C 1
ATOM 887 O O . PRO A 1 109 ? -1.968 17.021 -16.274 1.00 84.12 109 PRO A O 1
ATOM 890 N N . GLU A 1 110 ? -0.014 15.989 -15.852 1.00 81.75 110 GLU A N 1
ATOM 891 C CA . GLU A 1 110 ? 0.134 15.332 -17.153 1.00 81.75 110 GLU A CA 1
ATOM 892 C C . GLU A 1 110 ? -0.269 13.856 -17.033 1.00 81.75 110 GLU A C 1
ATOM 894 O O . GLU A 1 110 ? 0.164 13.179 -16.098 1.00 81.75 110 GLU A O 1
ATOM 899 N N . LYS A 1 111 ? -1.093 13.374 -17.971 1.00 80.31 111 LYS A N 1
ATOM 900 C CA . LYS A 1 111 ? -1.643 12.010 -17.995 1.00 80.31 111 LYS A CA 1
ATOM 901 C C . LYS A 1 111 ? -1.277 11.330 -19.310 1.00 80.31 111 LYS A C 1
ATOM 903 O O . LYS A 1 111 ? -1.453 11.934 -20.368 1.00 80.31 111 LYS A O 1
ATOM 908 N N . LYS A 1 112 ? -0.767 10.103 -19.245 1.00 78.75 112 LYS A N 1
ATOM 909 C CA . LYS A 1 112 ? -0.204 9.344 -20.374 1.00 78.75 112 LYS A CA 1
ATOM 910 C C . LYS A 1 112 ? -0.909 8.009 -20.616 1.00 78.75 112 LYS A C 1
ATOM 912 O O . LYS A 1 112 ? -0.411 7.196 -21.387 1.00 78.75 112 LYS A O 1
ATOM 917 N N . ALA A 1 113 ? -2.082 7.817 -20.012 1.00 66.19 113 ALA A N 1
ATOM 918 C CA . ALA A 1 113 ? -2.830 6.565 -20.004 1.00 66.19 113 ALA A CA 1
ATOM 919 C C . ALA A 1 113 ? -2.039 5.415 -19.356 1.00 66.19 113 ALA A C 1
ATOM 921 O O . ALA A 1 113 ? -2.062 4.279 -19.829 1.00 66.19 113 ALA A O 1
ATOM 922 N N . ASP A 1 114 ? -1.354 5.715 -18.250 1.00 72.31 114 ASP A N 1
ATOM 923 C CA . ASP A 1 114 ? -0.629 4.736 -17.442 1.00 72.31 114 ASP A CA 1
ATOM 924 C C . ASP A 1 114 ? -1.052 4.789 -15.961 1.00 72.31 114 ASP A C 1
ATOM 926 O O . ASP A 1 114 ? -1.673 5.745 -15.497 1.00 72.31 114 ASP A O 1
ATOM 930 N N . ILE A 1 115 ? -0.749 3.735 -15.195 1.00 65.88 115 ILE A N 1
ATOM 931 C CA . ILE A 1 115 ? -1.179 3.618 -13.789 1.00 65.88 115 ILE A CA 1
ATOM 932 C C . ILE A 1 115 ? -0.613 4.723 -12.876 1.00 65.88 115 ILE A C 1
ATOM 934 O O . ILE A 1 115 ? -1.194 5.034 -11.834 1.00 65.88 115 ILE A O 1
ATOM 938 N N . LEU A 1 116 ? 0.509 5.334 -13.255 1.00 77.81 116 LEU A N 1
ATOM 939 C CA . LEU A 1 116 ? 1.155 6.426 -12.534 1.00 77.81 116 LEU A CA 1
ATOM 940 C C . LEU A 1 116 ? 0.511 7.787 -12.828 1.00 77.81 116 LEU A C 1
ATOM 942 O O . LEU A 1 116 ? 0.862 8.754 -12.150 1.00 77.81 116 LEU A O 1
ATOM 946 N N . ASP A 1 117 ? -0.452 7.873 -13.751 1.00 76.31 117 ASP A N 1
ATOM 947 C CA . ASP A 1 117 ? -1.306 9.057 -13.927 1.00 76.31 117 ASP A CA 1
ATOM 948 C C . ASP A 1 117 ? -2.069 9.395 -12.644 1.00 76.31 117 ASP A C 1
ATOM 950 O O . ASP A 1 117 ? -2.346 10.562 -12.356 1.00 76.31 117 ASP A O 1
ATOM 954 N N . ILE A 1 118 ? -2.370 8.379 -11.834 1.00 84.88 118 ILE A N 1
ATOM 955 C CA . ILE A 1 118 ? -2.804 8.561 -10.455 1.00 84.88 118 ILE A CA 1
ATOM 956 C C . ILE A 1 118 ? -1.537 8.756 -9.616 1.00 84.88 118 ILE A C 1
ATOM 958 O O . ILE A 1 118 ? -0.740 7.837 -9.438 1.00 84.88 118 ILE A O 1
ATOM 962 N N . ALA A 1 119 ? -1.337 9.947 -9.060 1.00 88.94 119 ALA A N 1
ATOM 963 C CA . ALA A 1 119 ? -0.187 10.240 -8.209 1.00 88.94 119 ALA A CA 1
ATOM 964 C C . ALA A 1 119 ? -0.236 9.433 -6.900 1.00 88.94 119 ALA A C 1
ATOM 966 O O . ALA A 1 119 ? 0.767 8.852 -6.478 1.00 88.94 119 ALA A O 1
ATOM 967 N N . CYS A 1 120 ? -1.409 9.402 -6.273 1.00 91.69 120 CYS A N 1
ATOM 968 C CA . CYS A 1 120 ? -1.721 8.671 -5.049 1.00 91.69 120 CYS A CA 1
ATOM 969 C C . CYS A 1 120 ? -3.238 8.704 -4.806 1.00 91.69 120 CYS A C 1
ATOM 971 O O . CYS A 1 120 ? -3.991 9.331 -5.551 1.00 91.69 120 CYS A O 1
ATOM 973 N N . PHE A 1 121 ? -3.683 8.047 -3.741 1.00 93.06 121 PHE A N 1
ATOM 974 C CA . PHE A 1 121 ? -4.985 8.290 -3.135 1.00 93.06 121 PHE A CA 1
ATOM 975 C C . PHE A 1 121 ? -4.808 8.997 -1.794 1.00 93.06 121 PHE A C 1
ATOM 977 O O . PHE A 1 121 ? -3.910 8.655 -1.027 1.00 93.06 121 PHE A O 1
ATOM 984 N N . GLU A 1 122 ? -5.674 9.954 -1.492 1.00 93.88 122 GLU A N 1
ATOM 985 C CA . GLU A 1 122 ? -5.678 10.676 -0.216 1.00 93.88 122 GLU A CA 1
ATOM 986 C C . GLU A 1 122 ? -6.965 10.389 0.555 1.00 93.88 122 GLU A C 1
ATOM 988 O O . GLU A 1 122 ? -7.999 10.163 -0.086 1.00 93.88 122 GLU A O 1
ATOM 993 N N . PRO A 1 123 ? -6.946 10.416 1.901 1.00 91.88 123 PRO A N 1
ATOM 994 C CA . PRO A 1 123 ? -8.164 10.357 2.698 1.00 91.88 123 PRO A CA 1
ATOM 995 C C . PRO A 1 123 ? -9.205 11.377 2.217 1.00 91.88 123 PRO A C 1
ATOM 997 O O . PRO A 1 123 ? -8.926 12.565 2.054 1.00 91.88 123 PRO A O 1
ATOM 1000 N N . ALA A 1 124 ? -10.417 10.895 1.966 1.00 83.06 124 ALA A N 1
ATOM 1001 C CA . ALA A 1 124 ? -11.599 11.710 1.739 1.00 83.06 124 ALA A CA 1
ATOM 1002 C C . ALA A 1 124 ? -12.456 11.565 2.999 1.00 83.06 124 ALA A C 1
ATOM 1004 O O . ALA A 1 124 ? -12.711 10.434 3.408 1.00 83.06 124 ALA A O 1
ATOM 1005 N N . GLY A 1 125 ? -12.786 12.685 3.648 1.00 67.94 125 GLY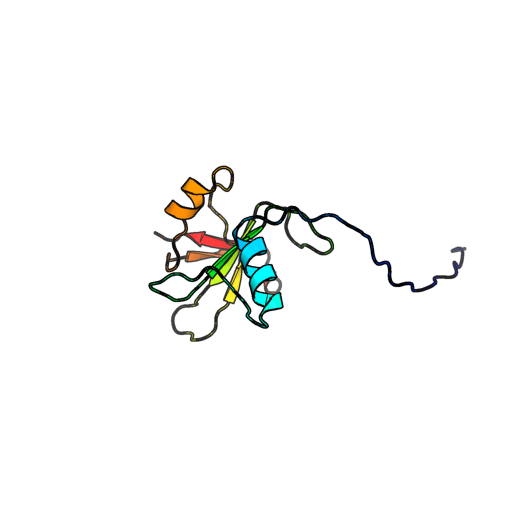 A N 1
ATOM 1006 C CA . GLY A 1 125 ? -13.541 12.709 4.908 1.00 67.94 125 GLY A CA 1
ATOM 1007 C C . GLY A 1 125 ? -14.860 11.947 4.864 1.00 67.94 125 GLY A C 1
ATOM 1008 O O . GLY A 1 125 ? -15.414 11.771 3.754 1.00 67.94 125 GLY A O 1
#

Radius of gyration: 18.95 Å; chains: 1; bounding box: 54×40×49 Å

pLDDT: mean 72.87, std 13.2, range [42.38, 93.88]

Secondary structure (DSSP, 8-state):
---------------------HHHHHHHHHHHTT-------TTT---EEEE-S--TT-SSPSSEEEEEEEPTT-SSEEEEEE-SS--S-HHHHHHHS-TT--EEEEE-SS--SSGGGEEEEEE--

Sequence (125 aa):
MAKEYRTIRNDVALPYQWALGRTWTRFFDGLKEEKILGTKCSRCKKVWTLVKARYYGQVKEPPYIIATIQLDGTDCGFHHFIGGIDLSDIKKVNQELKAGARVKAVWRPEKKADILDIACFEPAG